Protein AF-A0A059AWP4-F1 (afdb_monomer)

Solvent-accessible surface area (backbone atoms only — not comparable to full-atom values): 7406 Å² total; per-residue (Å²): 131,83,77,78,78,74,52,75,64,58,50,50,53,52,50,51,52,51,51,52,53,52,59,66,55,67,81,53,56,66,70,59,52,52,52,50,52,51,26,61,74,70,65,37,62,70,59,46,58,61,61,72,70,67,74,93,76,85,79,86,83,90,81,96,72,86,72,82,69,65,60,80,59,50,61,57,50,55,54,50,52,53,51,52,52,51,52,45,52,55,26,50,76,71,64,37,64,66,42,44,49,57,65,70,64,44,86,91,56,89,75,90,70,83,84,128

Structure (mmCIF, N/CA/C/O backbone):
data_AF-A0A059AWP4-F1
#
_entry.id   AF-A0A059AWP4-F1
#
loop_
_atom_site.group_PDB
_atom_site.id
_atom_site.type_symbol
_atom_site.label_atom_id
_atom_site.label_alt_id
_atom_site.label_comp_id
_atom_site.label_asym_id
_atom_site.label_entity_id
_atom_site.label_seq_id
_atom_site.pdbx_PDB_ins_code
_atom_site.Cartn_x
_atom_site.Cartn_y
_atom_site.Cartn_z
_atom_site.occupancy
_atom_site.B_iso_or_equiv
_atom_site.auth_seq_id
_atom_site.auth_comp_id
_atom_site.auth_asym_id
_atom_site.auth_atom_id
_atom_site.pdbx_PDB_model_num
ATOM 1 N N . MET A 1 1 ? -18.188 16.952 -2.366 1.00 47.06 1 MET A N 1
ATOM 2 C CA . MET A 1 1 ? -17.461 17.024 -1.082 1.00 47.06 1 MET A CA 1
ATOM 3 C C . MET A 1 1 ? -16.057 17.531 -1.371 1.00 47.06 1 MET A C 1
ATOM 5 O O . MET A 1 1 ? -15.331 16.850 -2.081 1.00 47.06 1 MET A O 1
ATOM 9 N N . LEU A 1 2 ? -15.702 18.747 -0.943 1.00 52.06 2 LEU A N 1
ATOM 10 C CA . LEU A 1 2 ? -14.335 19.254 -1.111 1.00 52.06 2 LEU A CA 1
ATOM 11 C C . LEU A 1 2 ? -13.444 18.477 -0.134 1.00 52.06 2 LEU A C 1
ATOM 13 O O . LEU A 1 2 ? -13.625 18.608 1.076 1.00 52.06 2 LEU A O 1
ATOM 17 N N . ALA A 1 3 ? -12.541 17.634 -0.639 1.00 58.53 3 ALA A N 1
ATOM 18 C CA . ALA A 1 3 ? -11.590 16.917 0.204 1.00 58.53 3 ALA A CA 1
ATOM 19 C C . ALA A 1 3 ? -10.846 17.931 1.089 1.00 58.53 3 ALA A C 1
ATOM 21 O O . ALA A 1 3 ? -10.306 18.923 0.585 1.00 58.53 3 ALA A O 1
ATOM 22 N N . LYS A 1 4 ? -10.874 17.723 2.414 1.00 70.88 4 LYS A N 1
ATOM 23 C CA . LYS A 1 4 ? -10.142 18.572 3.362 1.00 70.88 4 LYS A CA 1
ATOM 24 C C . LYS A 1 4 ? -8.681 18.612 2.921 1.00 70.88 4 LYS A C 1
ATOM 26 O O . LYS A 1 4 ? -8.080 17.569 2.670 1.00 70.88 4 LYS A O 1
ATOM 31 N N . ARG A 1 5 ? -8.124 19.819 2.784 1.00 69.56 5 ARG A N 1
ATOM 32 C CA . ARG A 1 5 ? -6.721 19.973 2.396 1.00 69.56 5 ARG A CA 1
ATOM 33 C C . ARG A 1 5 ? -5.854 19.309 3.472 1.00 69.56 5 ARG A C 1
ATOM 35 O O . ARG A 1 5 ? -6.059 19.617 4.646 1.00 69.56 5 ARG A O 1
ATOM 42 N N . PRO A 1 6 ? -4.909 18.433 3.097 1.00 65.12 6 PRO A N 1
ATOM 43 C CA . PRO A 1 6 ? -3.991 17.834 4.055 1.00 65.12 6 PRO A CA 1
ATOM 44 C C . PRO A 1 6 ? -3.230 18.934 4.804 1.00 65.12 6 PRO A C 1
ATOM 46 O O . PRO A 1 6 ? -2.885 19.974 4.219 1.00 65.12 6 PRO A O 1
ATOM 49 N N . GLY A 1 7 ? -3.016 18.718 6.104 1.00 78.69 7 GLY A N 1
ATOM 50 C CA . GLY A 1 7 ? -2.303 19.649 6.978 1.00 78.69 7 GLY A CA 1
ATOM 51 C C . GLY A 1 7 ? -0.891 19.967 6.460 1.00 78.69 7 GLY A C 1
ATOM 52 O O . GLY A 1 7 ? -0.374 19.237 5.613 1.00 78.69 7 GLY A O 1
ATOM 53 N N . PRO A 1 8 ? -0.264 21.068 6.913 1.00 74.62 8 PRO A N 1
ATOM 54 C CA . PRO A 1 8 ? 1.087 21.451 6.492 1.00 74.62 8 PRO A CA 1
ATOM 55 C C . PRO A 1 8 ? 2.107 20.318 6.614 1.00 74.62 8 PRO A C 1
ATOM 57 O O . PRO A 1 8 ? 2.877 20.106 5.685 1.00 74.62 8 PRO A O 1
ATOM 60 N N . ASP A 1 9 ? 2.015 19.558 7.699 1.00 78.25 9 ASP A N 1
ATOM 61 C CA . ASP A 1 9 ? 2.892 18.433 8.003 1.00 78.25 9 ASP A CA 1
ATOM 62 C C . ASP A 1 9 ? 2.719 17.272 7.010 1.00 78.25 9 ASP A C 1
ATOM 64 O O . ASP A 1 9 ? 3.663 16.841 6.359 1.00 78.25 9 ASP A O 1
ATOM 68 N N . VAL A 1 10 ? 1.469 16.887 6.729 1.00 82.38 10 VAL A N 1
ATOM 69 C CA . VAL A 1 10 ? 1.140 15.855 5.728 1.00 82.38 10 VAL A CA 1
ATOM 70 C C . VAL A 1 10 ? 1.624 16.246 4.327 1.00 82.38 10 VAL A C 1
ATOM 72 O O . VAL A 1 10 ? 2.042 15.393 3.546 1.00 82.38 10 VAL A O 1
ATOM 75 N N . ARG A 1 11 ? 1.579 17.538 3.968 1.00 85.50 11 ARG A N 1
ATOM 76 C CA . ARG A 1 11 ? 2.111 18.001 2.674 1.00 85.50 11 ARG A CA 1
ATOM 77 C C . ARG A 1 11 ? 3.628 17.883 2.613 1.00 85.50 11 ARG A C 1
ATOM 79 O O . ARG A 1 11 ? 4.147 17.507 1.565 1.00 85.50 11 ARG A O 1
ATOM 86 N N . GLU A 1 12 ? 4.310 18.214 3.702 1.00 86.19 12 GLU A N 1
ATOM 87 C CA . GLU A 1 12 ? 5.765 18.140 3.792 1.00 86.19 12 GLU A CA 1
ATOM 88 C C . GLU A 1 12 ? 6.249 16.686 3.802 1.00 86.19 12 GLU A C 1
ATOM 90 O O . GLU A 1 12 ? 7.126 16.336 3.015 1.00 86.19 12 GLU A O 1
ATOM 95 N N . GLN A 1 13 ? 5.600 15.809 4.569 1.00 78.44 13 GLN A N 1
ATOM 96 C CA . GLN A 1 13 ? 5.855 14.369 4.546 1.00 78.44 13 GLN A CA 1
ATOM 97 C C . GLN A 1 13 ? 5.654 13.792 3.139 1.00 78.44 13 GLN A C 1
ATOM 99 O O . GLN A 1 13 ? 6.528 13.108 2.608 1.00 78.44 13 GLN A O 1
ATOM 104 N N . LYS A 1 14 ? 4.547 14.147 2.471 1.00 87.69 14 LYS A N 1
ATOM 105 C CA . LYS A 1 14 ? 4.279 13.716 1.093 1.00 87.69 14 LYS A CA 1
ATOM 106 C C . LYS A 1 14 ? 5.344 14.224 0.116 1.00 87.69 14 LYS A C 1
ATOM 108 O O . LYS A 1 14 ? 5.746 13.495 -0.786 1.00 87.69 14 LYS A O 1
ATOM 113 N N . ARG A 1 15 ? 5.818 15.462 0.292 1.00 90.44 15 ARG A N 1
ATOM 114 C CA . ARG A 1 15 ? 6.898 16.045 -0.518 1.00 90.44 15 ARG A CA 1
ATOM 115 C C . ARG A 1 15 ? 8.203 15.268 -0.337 1.00 90.44 15 ARG A C 1
ATOM 117 O O . ARG A 1 15 ? 8.838 14.936 -1.332 1.00 90.44 15 ARG A O 1
ATOM 124 N N . ARG A 1 16 ? 8.582 14.950 0.905 1.00 89.38 16 ARG A N 1
ATOM 125 C CA . ARG A 1 16 ? 9.780 14.149 1.209 1.00 89.38 16 ARG A CA 1
ATOM 126 C C . ARG A 1 16 ? 9.680 12.744 0.622 1.00 89.38 16 ARG A C 1
ATOM 128 O O . ARG A 1 16 ? 10.616 12.303 -0.034 1.00 89.38 16 ARG A O 1
ATOM 135 N N . HIS A 1 17 ? 8.521 12.104 0.751 1.00 91.12 17 HIS A N 1
ATOM 136 C CA . HIS A 1 17 ? 8.284 10.773 0.199 1.00 91.12 17 HIS A CA 1
ATOM 137 C C . HIS A 1 17 ? 8.392 10.753 -1.333 1.00 91.12 17 HIS A C 1
ATOM 139 O O . HIS A 1 17 ? 9.081 9.909 -1.899 1.00 91.12 17 HIS A O 1
ATOM 145 N N . PHE A 1 18 ? 7.795 11.732 -2.023 1.00 88.94 18 PHE A N 1
ATOM 146 C CA . PHE A 1 18 ? 7.950 11.842 -3.475 1.00 88.94 18 PHE A CA 1
ATOM 147 C C . PHE A 1 18 ? 9.385 12.140 -3.908 1.00 88.94 18 PHE A C 1
ATOM 149 O O . PHE A 1 18 ? 9.813 11.630 -4.940 1.00 88.94 18 PHE A O 1
ATOM 156 N N . ASN A 1 19 ? 10.136 12.929 -3.137 1.00 91.00 19 ASN A N 1
ATOM 157 C CA . ASN A 1 19 ? 11.550 13.165 -3.424 1.00 91.00 19 ASN A CA 1
ATOM 158 C C . ASN A 1 19 ? 12.374 11.881 -3.281 1.00 91.00 19 ASN A C 1
ATOM 160 O O . ASN A 1 19 ? 13.219 11.615 -4.130 1.00 91.00 19 ASN A O 1
ATOM 164 N N . PHE A 1 20 ? 12.118 11.086 -2.240 1.00 91.94 20 PHE A N 1
ATOM 165 C CA . PHE A 1 20 ? 12.782 9.802 -2.032 1.00 91.94 20 PHE A CA 1
ATOM 166 C C . PHE A 1 20 ? 12.479 8.820 -3.169 1.00 91.94 20 PHE A C 1
ATOM 168 O O . PHE A 1 20 ? 13.404 8.332 -3.814 1.00 91.94 20 PHE A O 1
ATOM 175 N N . ILE A 1 21 ? 11.198 8.633 -3.511 1.00 88.94 21 ILE A N 1
ATOM 176 C CA . ILE A 1 21 ? 10.793 7.814 -4.665 1.00 88.94 21 ILE A CA 1
ATOM 177 C C . ILE A 1 21 ? 11.464 8.320 -5.949 1.00 88.94 21 ILE A C 1
ATOM 179 O O . ILE A 1 21 ? 11.988 7.531 -6.728 1.00 88.94 21 ILE A O 1
ATOM 183 N N . GLY A 1 22 ? 11.484 9.636 -6.173 1.00 88.62 22 GLY A N 1
ATOM 184 C CA . GLY A 1 22 ? 12.117 10.229 -7.350 1.00 88.62 22 GLY A CA 1
ATOM 185 C C . GLY A 1 22 ? 13.620 9.952 -7.442 1.00 88.62 22 GLY A C 1
ATOM 186 O O . GLY A 1 22 ? 14.121 9.746 -8.545 1.00 88.62 22 GLY A O 1
ATOM 187 N N . LYS A 1 23 ? 14.333 9.911 -6.306 1.00 90.38 23 LYS A N 1
ATOM 188 C CA . LYS A 1 23 ? 15.746 9.502 -6.257 1.00 90.38 23 LYS A CA 1
ATOM 189 C C . LYS A 1 23 ? 15.905 8.028 -6.643 1.00 90.38 23 LYS A C 1
ATOM 191 O O . LYS A 1 23 ? 16.710 7.741 -7.521 1.00 90.38 23 LYS A O 1
ATOM 196 N N . LEU A 1 24 ? 15.098 7.133 -6.066 1.00 86.50 24 LEU A N 1
ATOM 197 C CA . LEU A 1 24 ? 15.133 5.694 -6.372 1.00 86.50 24 LEU A CA 1
ATOM 198 C C . LEU A 1 24 ? 14.863 5.399 -7.852 1.00 86.50 24 LEU A C 1
ATOM 200 O O . LEU A 1 24 ? 15.516 4.559 -8.459 1.00 86.50 24 LEU A O 1
ATOM 204 N N . LEU A 1 25 ? 13.910 6.113 -8.453 1.00 86.75 25 LEU A N 1
ATOM 205 C CA . LEU A 1 25 ? 13.527 5.906 -9.850 1.00 86.75 25 LEU A CA 1
ATOM 206 C C . LEU A 1 25 ? 14.516 6.510 -10.856 1.00 86.75 25 LEU A C 1
ATOM 208 O O . LEU A 1 25 ? 14.358 6.299 -12.055 1.00 86.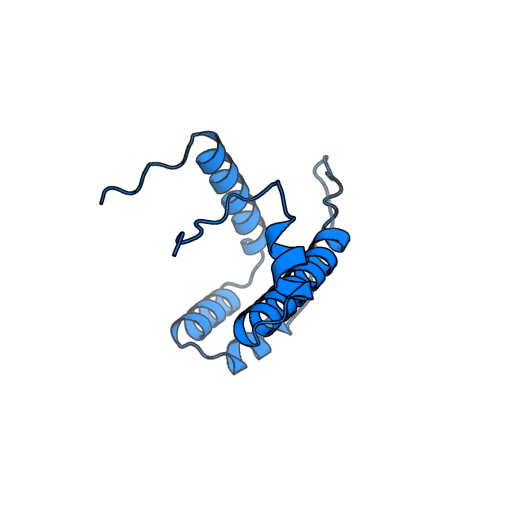75 25 LEU A O 1
ATOM 212 N N . ARG A 1 26 ? 15.524 7.268 -10.408 1.00 85.69 26 ARG A N 1
ATOM 213 C CA . ARG A 1 26 ? 16.443 7.987 -11.303 1.00 85.69 26 ARG A CA 1
ATOM 214 C C . ARG A 1 26 ? 17.374 7.059 -12.084 1.00 85.69 26 ARG A C 1
ATOM 216 O O . ARG A 1 26 ? 17.788 7.415 -13.183 1.00 85.69 26 ARG A O 1
ATOM 223 N N . GLU A 1 27 ? 17.699 5.907 -11.512 1.00 83.06 27 GLU A N 1
ATOM 224 C CA . GLU A 1 27 ? 18.623 4.919 -12.086 1.00 83.06 27 GLU A CA 1
ATOM 225 C C . GLU A 1 27 ? 17.897 3.760 -12.781 1.00 83.06 27 GLU A C 1
ATOM 227 O O . GLU A 1 27 ? 18.530 2.882 -13.367 1.00 83.06 27 GLU A O 1
ATOM 232 N N . VAL A 1 28 ? 16.563 3.754 -12.734 1.00 85.88 28 VAL A N 1
ATOM 233 C CA . VAL A 1 28 ? 15.742 2.712 -13.351 1.00 85.88 28 VAL A CA 1
ATOM 234 C C . VAL A 1 28 ? 15.730 2.890 -14.871 1.00 85.88 28 VAL A C 1
ATOM 236 O O . VAL A 1 28 ? 15.555 3.995 -15.384 1.00 85.88 28 VAL A O 1
ATOM 239 N N . GLU A 1 29 ? 15.891 1.782 -15.598 1.00 88.69 29 GLU A N 1
ATOM 240 C CA . GLU A 1 29 ? 15.799 1.744 -17.059 1.00 88.69 29 GLU A CA 1
ATOM 241 C C . GLU A 1 29 ? 14.395 2.195 -17.525 1.00 88.69 29 GLU A C 1
ATOM 243 O O . GLU A 1 29 ? 13.387 1.675 -17.027 1.00 88.69 29 GLU A O 1
ATOM 248 N N . PRO A 1 30 ? 14.286 3.153 -18.465 1.00 88.12 30 PRO A N 1
ATOM 249 C CA . PRO A 1 30 ? 12.991 3.689 -18.880 1.00 88.12 30 PRO A CA 1
ATOM 250 C C . PRO A 1 30 ? 12.085 2.616 -19.499 1.00 88.12 30 PRO A C 1
ATOM 252 O O . PRO A 1 30 ? 10.883 2.606 -19.242 1.00 88.12 30 PRO A O 1
ATOM 255 N N . GLU A 1 31 ? 12.654 1.650 -20.221 1.00 88.25 31 GLU A N 1
ATOM 256 C CA . GLU A 1 31 ? 11.933 0.520 -20.808 1.00 88.25 31 GLU A CA 1
ATOM 257 C C . GLU A 1 31 ? 11.307 -0.395 -19.739 1.00 88.25 31 GLU A C 1
ATOM 259 O O . GLU A 1 31 ? 10.190 -0.893 -19.913 1.00 88.25 31 GLU A O 1
ATOM 264 N N . LEU A 1 32 ? 11.994 -0.594 -18.606 1.00 89.56 32 LEU A N 1
ATOM 265 C CA . LEU A 1 32 ? 11.461 -1.339 -17.463 1.00 89.56 32 LEU A CA 1
ATOM 266 C C . LEU A 1 32 ? 10.295 -0.581 -16.817 1.00 89.56 32 LEU A C 1
ATOM 268 O O . LEU A 1 32 ? 9.278 -1.192 -16.476 1.00 89.56 32 LEU A O 1
ATOM 272 N N . MET A 1 33 ? 10.423 0.741 -16.680 1.00 91.00 33 MET A N 1
ATOM 273 C CA . MET A 1 33 ? 9.371 1.587 -16.117 1.00 91.00 33 MET A CA 1
ATOM 274 C C . MET A 1 33 ? 8.106 1.554 -16.984 1.00 91.00 33 MET A C 1
ATOM 276 O O . MET A 1 33 ? 7.009 1.336 -16.464 1.00 91.00 33 MET A O 1
ATOM 280 N N . ASP A 1 34 ? 8.254 1.685 -18.303 1.00 91.44 34 ASP A N 1
ATOM 281 C CA . ASP A 1 34 ? 7.143 1.597 -19.254 1.00 91.44 34 ASP A CA 1
ATOM 282 C C . ASP A 1 34 ? 6.459 0.223 -19.196 1.00 91.44 34 ASP A C 1
ATOM 284 O O . ASP A 1 34 ? 5.227 0.135 -19.152 1.00 91.44 34 ASP A O 1
ATOM 288 N N . ALA A 1 35 ? 7.240 -0.858 -19.107 1.00 91.56 35 ALA A N 1
ATOM 289 C CA . ALA A 1 35 ? 6.705 -2.208 -18.956 1.00 91.56 35 ALA A CA 1
ATOM 290 C C . ALA A 1 35 ? 5.949 -2.406 -17.627 1.00 91.56 35 ALA A C 1
ATOM 292 O O . ALA A 1 35 ? 4.919 -3.088 -17.614 1.00 91.56 35 ALA A O 1
ATOM 293 N N . LEU A 1 36 ? 6.420 -1.812 -16.522 1.00 91.00 36 LEU A N 1
ATOM 294 C CA . LEU A 1 36 ? 5.718 -1.822 -15.232 1.00 91.00 36 LEU A CA 1
ATOM 295 C C . LEU A 1 36 ? 4.392 -1.052 -15.307 1.00 91.00 36 LEU A C 1
ATOM 297 O O . LEU A 1 36 ? 3.374 -1.529 -14.798 1.00 91.00 36 LEU A O 1
ATOM 301 N N . ILE A 1 37 ? 4.386 0.121 -15.944 1.00 92.19 37 ILE A N 1
ATOM 302 C CA . ILE A 1 37 ? 3.184 0.948 -16.125 1.00 92.19 37 ILE A CA 1
ATOM 303 C C . ILE A 1 37 ? 2.147 0.209 -16.977 1.00 92.19 37 ILE A C 1
ATOM 305 O O . ILE A 1 37 ? 0.970 0.167 -16.623 1.00 92.19 37 ILE A O 1
ATOM 309 N N . GLU A 1 38 ? 2.568 -0.416 -18.077 1.00 94.69 38 GLU A N 1
ATOM 310 C CA . GLU A 1 38 ? 1.676 -1.207 -18.929 1.00 94.69 38 GLU A CA 1
ATOM 311 C C . GLU A 1 38 ? 1.102 -2.409 -18.163 1.00 94.69 38 GLU A C 1
ATOM 313 O O . GLU A 1 38 ? -0.112 -2.611 -18.126 1.00 94.69 38 GLU A O 1
ATOM 318 N N . ALA A 1 39 ? 1.952 -3.170 -17.468 1.00 92.88 39 ALA A N 1
ATOM 319 C CA . ALA A 1 39 ? 1.517 -4.348 -16.725 1.00 92.88 39 ALA A CA 1
ATOM 320 C C . ALA A 1 39 ? 0.582 -4.008 -15.549 1.00 92.88 39 ALA A C 1
ATOM 322 O O . ALA A 1 39 ? -0.356 -4.763 -15.284 1.00 92.88 39 ALA A O 1
ATOM 323 N N . THR A 1 40 ? 0.800 -2.881 -14.859 1.00 91.62 40 THR A N 1
ATOM 324 C CA . THR A 1 40 ? -0.102 -2.399 -13.796 1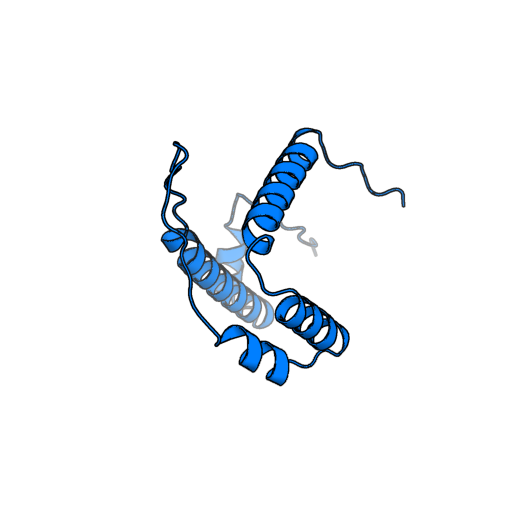.00 91.62 40 THR A CA 1
ATOM 325 C C . THR A 1 40 ? -1.427 -1.895 -14.356 1.00 91.62 40 THR A C 1
ATOM 327 O O . THR A 1 40 ? -2.475 -2.210 -13.793 1.00 91.62 40 THR A O 1
ATOM 330 N N . LYS A 1 41 ? -1.408 -1.175 -15.482 1.00 94.69 41 LYS A N 1
ATOM 331 C CA . LYS A 1 41 ? -2.618 -0.714 -16.174 1.00 94.69 41 LYS A CA 1
ATOM 332 C C . LYS A 1 41 ? -3.500 -1.876 -16.635 1.00 94.69 41 LYS A C 1
ATOM 334 O O . LYS A 1 41 ? -4.71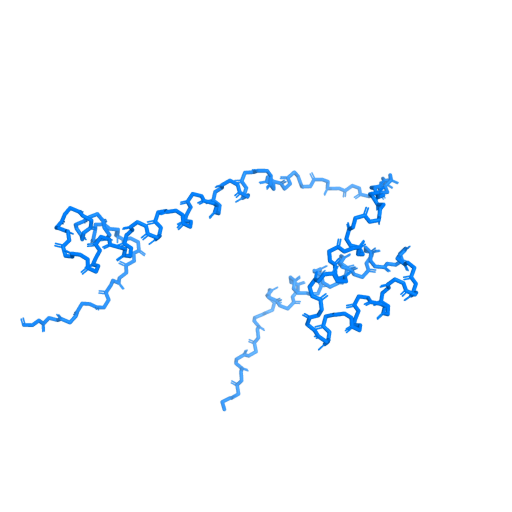8 -1.802 -16.495 1.00 94.69 41 LYS A O 1
ATOM 339 N N . ASP A 1 42 ? -2.886 -2.941 -17.139 1.00 92.25 42 ASP A N 1
ATOM 340 C CA . ASP A 1 42 ? -3.593 -4.117 -17.653 1.00 92.25 42 ASP A CA 1
ATOM 341 C C . ASP A 1 42 ? -3.925 -5.153 -16.561 1.00 92.25 42 ASP A C 1
ATOM 343 O O . ASP A 1 42 ? -4.557 -6.171 -16.844 1.00 92.25 42 ASP A O 1
ATOM 347 N N . GLY A 1 43 ? -3.498 -4.929 -15.311 1.00 90.69 43 GLY A N 1
ATOM 348 C CA . GLY A 1 43 ? -3.694 -5.876 -14.205 1.00 90.69 43 GLY A CA 1
ATOM 349 C C . GLY A 1 43 ? -2.961 -7.211 -14.398 1.00 90.69 43 GLY A C 1
ATOM 350 O O . GLY A 1 43 ? -3.368 -8.244 -13.863 1.00 90.69 43 GLY A O 1
ATOM 351 N N . ASN A 1 44 ? -1.885 -7.226 -15.187 1.00 91.56 44 ASN A N 1
ATOM 352 C CA . ASN A 1 44 ? -1.174 -8.442 -15.560 1.00 91.56 44 ASN A CA 1
ATOM 353 C C . ASN A 1 44 ? -0.175 -8.865 -14.468 1.00 91.56 44 ASN A C 1
ATOM 355 O O . ASN A 1 44 ? 1.032 -8.624 -14.552 1.00 91.56 44 ASN A O 1
ATOM 359 N N . HIS A 1 45 ? -0.691 -9.524 -13.428 1.00 88.12 45 HIS A N 1
ATOM 360 C CA . HIS A 1 45 ? 0.088 -9.939 -12.257 1.00 88.12 45 HIS A CA 1
ATOM 361 C C . HIS A 1 45 ? 1.245 -10.902 -12.571 1.00 88.12 45 HIS A C 1
ATOM 363 O O . HIS A 1 45 ? 2.263 -10.873 -11.880 1.00 88.12 45 HIS A O 1
ATOM 369 N N . SER A 1 46 ? 1.131 -11.741 -13.607 1.00 88.00 46 SER A N 1
ATOM 370 C CA . SER A 1 46 ? 2.221 -12.648 -13.993 1.00 88.00 46 SER A CA 1
ATOM 371 C C . SER A 1 46 ? 3.394 -11.884 -14.608 1.00 88.00 46 SER A C 1
ATOM 373 O O . SER A 1 46 ? 4.547 -12.168 -14.281 1.00 88.00 46 SER A O 1
ATOM 375 N N . ARG A 1 47 ? 3.104 -10.870 -15.433 1.00 89.25 47 ARG A N 1
ATOM 376 C CA . ARG A 1 47 ? 4.107 -9.976 -16.023 1.00 89.25 47 ARG A CA 1
ATOM 377 C C . ARG A 1 47 ? 4.777 -9.109 -14.959 1.00 89.25 47 ARG A C 1
ATOM 379 O O . ARG A 1 47 ? 5.997 -9.010 -14.966 1.00 89.25 47 ARG A O 1
ATOM 386 N N . LEU A 1 48 ? 4.018 -8.575 -13.997 1.00 87.62 48 LEU A N 1
ATOM 387 C CA . LEU A 1 48 ? 4.589 -7.848 -12.855 1.00 87.62 48 LEU A CA 1
ATOM 388 C C . LEU A 1 48 ? 5.561 -8.720 -12.058 1.00 87.62 48 LEU A C 1
ATOM 390 O O . LEU A 1 48 ? 6.691 -8.311 -11.817 1.00 87.62 48 LEU A O 1
ATOM 394 N N . ARG A 1 49 ? 5.165 -9.957 -11.733 1.00 87.44 49 ARG A N 1
ATOM 395 C CA . ARG A 1 49 ? 6.027 -10.889 -10.996 1.00 87.44 49 ARG A CA 1
ATOM 396 C C . ARG A 1 49 ? 7.315 -11.222 -11.750 1.00 87.44 49 ARG A C 1
ATOM 398 O O . ARG A 1 49 ? 8.349 -11.388 -11.117 1.00 87.44 49 ARG A O 1
ATOM 405 N N . ALA A 1 50 ? 7.266 -11.317 -13.078 1.00 87.31 50 ALA A N 1
ATOM 406 C CA . ALA A 1 50 ? 8.458 -11.541 -13.891 1.00 87.31 50 ALA A CA 1
ATOM 407 C C . ALA A 1 50 ? 9.411 -10.331 -13.876 1.00 87.31 50 ALA A C 1
ATOM 409 O O . ALA A 1 50 ? 10.624 -10.516 -13.813 1.00 87.31 50 ALA A O 1
ATOM 410 N N . LEU A 1 51 ? 8.869 -9.108 -13.886 1.00 83.12 51 LEU A N 1
ATOM 411 C CA . LEU A 1 51 ? 9.649 -7.866 -13.852 1.00 83.12 51 LEU A CA 1
ATOM 412 C C . LEU A 1 51 ? 10.281 -7.613 -12.471 1.00 83.12 51 LEU A C 1
ATOM 414 O O . LEU A 1 51 ? 11.403 -7.125 -12.400 1.00 83.12 51 LEU A O 1
ATOM 418 N N . SER A 1 52 ? 9.622 -8.019 -11.379 1.00 75.62 52 SER A N 1
ATOM 419 C CA . SER A 1 52 ? 10.138 -7.872 -10.005 1.00 75.62 52 SER A CA 1
ATOM 420 C C . SER A 1 52 ? 11.354 -8.748 -9.674 1.00 75.62 52 SER A C 1
ATOM 422 O O . SER A 1 52 ? 12.026 -8.502 -8.680 1.00 75.62 52 SER A O 1
ATOM 424 N N . VAL A 1 53 ? 11.640 -9.788 -10.463 1.00 65.75 53 VAL A N 1
ATOM 425 C CA . VAL A 1 53 ? 12.740 -10.738 -10.190 1.00 65.75 53 VAL A CA 1
ATOM 426 C C . VAL A 1 53 ? 14.083 -10.243 -10.752 1.00 65.75 53 VAL A C 1
ATOM 428 O O . VAL A 1 53 ? 15.135 -10.813 -10.461 1.00 65.75 53 VAL A O 1
ATOM 431 N N . SER A 1 54 ? 14.087 -9.162 -11.536 1.00 58.62 54 SER A N 1
ATOM 432 C CA . SER A 1 54 ? 15.293 -8.681 -12.206 1.00 58.62 54 SER A CA 1
ATOM 433 C C . SER A 1 54 ? 16.031 -7.613 -11.392 1.00 58.62 54 SER A C 1
ATOM 435 O O . SER A 1 54 ? 15.701 -6.435 -11.447 1.00 58.62 54 SER A O 1
ATOM 437 N N . LYS A 1 55 ? 17.102 -8.072 -10.731 1.00 51.34 55 LYS A N 1
ATOM 438 C CA . LYS A 1 55 ? 18.271 -7.327 -10.229 1.00 51.34 55 LYS A CA 1
ATOM 439 C C . LYS A 1 55 ? 18.046 -6.416 -9.009 1.00 51.34 55 LYS A C 1
ATOM 441 O O . LYS A 1 55 ? 17.703 -5.248 -9.113 1.00 51.34 55 LYS A O 1
ATOM 446 N N . VAL A 1 56 ? 18.405 -6.969 -7.849 1.00 52.28 56 VAL A N 1
ATOM 447 C CA . VAL A 1 56 ? 18.817 -6.225 -6.652 1.00 52.28 56 VAL A CA 1
ATOM 448 C C . VAL A 1 56 ? 20.038 -5.366 -7.003 1.00 52.28 56 VAL A C 1
ATOM 450 O O . VAL A 1 56 ? 21.079 -5.905 -7.388 1.00 52.28 56 VAL A O 1
ATOM 453 N N . TRP A 1 57 ? 19.910 -4.047 -6.874 1.00 47.41 57 TRP A N 1
ATOM 454 C CA . TRP A 1 57 ? 21.034 -3.115 -6.793 1.00 47.41 57 TRP A CA 1
ATOM 455 C C . TRP A 1 57 ? 20.760 -2.175 -5.614 1.00 47.41 57 TRP A C 1
ATOM 457 O O . TRP A 1 57 ? 19.949 -1.263 -5.716 1.00 47.41 57 TRP A O 1
ATOM 467 N N . PHE A 1 58 ? 21.403 -2.444 -4.477 1.00 47.38 58 PHE A N 1
ATOM 468 C CA . PHE A 1 58 ? 21.561 -1.470 -3.399 1.00 47.38 58 PHE A CA 1
ATOM 469 C C . PHE A 1 58 ? 22.761 -0.603 -3.788 1.00 47.38 58 PHE A C 1
ATOM 471 O O . PHE A 1 58 ? 23.863 -1.126 -3.953 1.00 47.38 58 PHE A O 1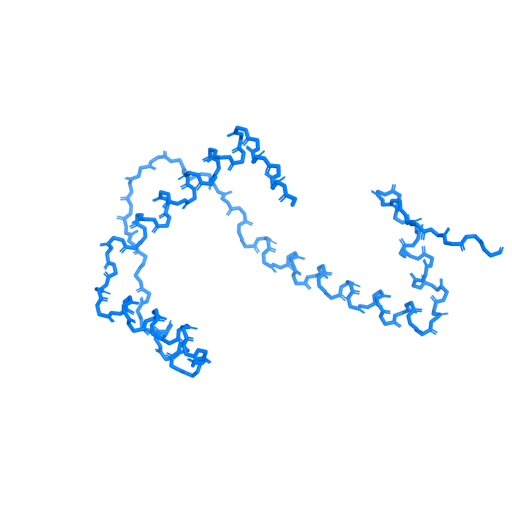
ATOM 478 N N . GLY A 1 59 ? 22.524 0.672 -4.088 1.00 42.41 59 GLY A N 1
ATOM 479 C CA . GLY A 1 59 ? 23.589 1.629 -4.378 1.00 42.41 59 GLY A CA 1
ATOM 480 C C . GLY A 1 59 ? 24.345 1.983 -3.097 1.00 42.41 59 GLY A C 1
ATOM 481 O O . GLY A 1 59 ? 23.718 2.255 -2.077 1.00 42.41 59 GLY A O 1
ATOM 482 N N . GLU A 1 60 ? 25.676 1.948 -3.167 1.00 45.91 60 GLU A N 1
ATOM 483 C CA . GLU A 1 60 ? 26.601 2.434 -2.136 1.00 45.91 60 GLU A CA 1
ATOM 48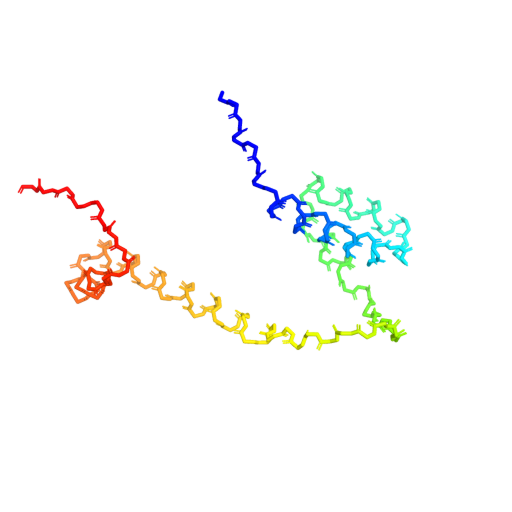4 C C . GLU A 1 60 ? 26.562 3.973 -2.057 1.00 45.91 60 GLU A C 1
ATOM 486 O O . GLU A 1 60 ? 27.028 4.656 -2.966 1.00 45.91 60 GLU A O 1
ATOM 491 N N . ASP A 1 61 ? 25.986 4.439 -0.950 1.00 48.19 61 ASP A N 1
ATOM 492 C CA . ASP A 1 61 ? 26.522 5.397 0.030 1.00 48.19 61 ASP A CA 1
ATOM 493 C C . ASP A 1 61 ? 26.601 6.922 -0.226 1.00 48.19 61 ASP A C 1
ATOM 495 O O . ASP A 1 61 ? 26.841 7.417 -1.327 1.00 4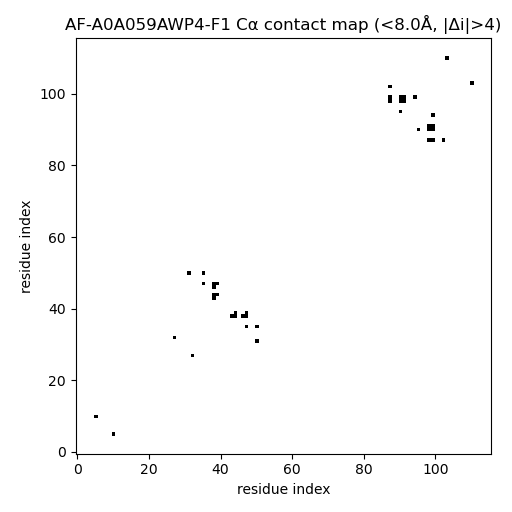8.19 61 ASP A O 1
ATOM 499 N N . ASP A 1 62 ? 26.491 7.607 0.920 1.00 52.97 62 ASP A N 1
ATOM 500 C CA . ASP A 1 62 ? 26.877 8.978 1.286 1.00 52.97 62 ASP A CA 1
ATOM 501 C C . ASP A 1 62 ? 25.820 10.098 1.163 1.00 52.97 62 ASP A C 1
ATOM 503 O O . ASP A 1 62 ? 25.731 10.822 0.172 1.00 52.97 62 ASP A O 1
ATOM 507 N N . ASP A 1 63 ? 25.006 10.233 2.219 1.00 42.19 63 ASP A N 1
ATOM 508 C CA . ASP A 1 63 ? 24.754 11.515 2.899 1.00 42.19 63 ASP A CA 1
ATOM 509 C C . ASP A 1 63 ? 24.075 11.244 4.262 1.00 42.19 63 ASP A C 1
ATOM 511 O O . ASP A 1 63 ? 22.887 10.926 4.346 1.00 42.19 63 ASP A O 1
ATOM 515 N N . GLU A 1 64 ? 24.901 11.349 5.305 1.00 51.44 64 GLU A N 1
ATOM 516 C CA . GLU A 1 64 ? 24.643 11.538 6.740 1.00 51.44 64 GLU A CA 1
ATOM 517 C C . GLU A 1 64 ? 23.179 11.755 7.182 1.00 51.44 64 GLU A C 1
ATOM 519 O O . GLU A 1 64 ? 22.640 12.857 7.112 1.00 51.44 64 GLU A O 1
ATOM 524 N N . GLU A 1 65 ? 22.583 10.675 7.691 1.00 48.38 65 GLU A N 1
ATOM 525 C CA . GLU A 1 65 ? 21.632 10.539 8.811 1.00 48.38 65 GLU A CA 1
ATOM 526 C C . GLU A 1 65 ? 20.853 9.244 8.539 1.00 48.38 65 GLU A C 1
ATOM 528 O O . GLU A 1 65 ? 19.693 9.250 8.124 1.00 48.38 65 GLU A O 1
ATOM 533 N N . GLU A 1 66 ? 21.527 8.101 8.735 1.00 42.44 66 GLU A N 1
ATOM 534 C CA . GLU A 1 66 ? 20.831 6.851 9.039 1.00 42.44 66 GLU A CA 1
ATOM 535 C C . GLU A 1 66 ? 20.071 7.073 10.354 1.00 42.44 66 GLU A C 1
ATOM 537 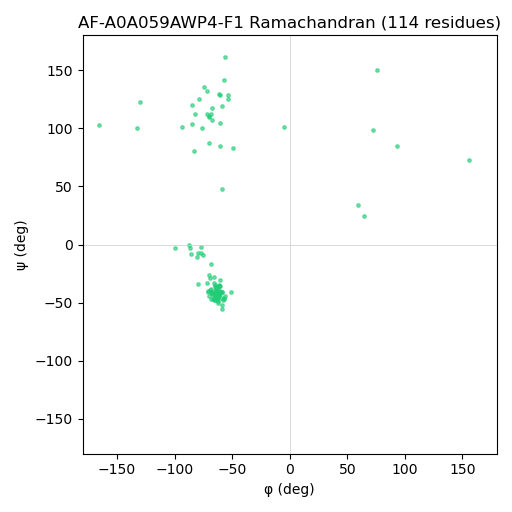O O . GLU A 1 66 ? 20.556 6.788 11.449 1.00 42.44 66 GLU A O 1
ATOM 542 N N . GLU A 1 67 ? 18.863 7.631 10.265 1.00 43.22 67 GLU A N 1
ATOM 543 C CA . GLU A 1 67 ? 17.819 7.188 11.173 1.00 43.22 67 GLU A CA 1
ATOM 544 C C . GLU A 1 67 ? 17.651 5.699 10.871 1.00 43.22 67 GLU A C 1
ATOM 546 O O . GLU A 1 67 ? 17.150 5.322 9.811 1.00 43.22 67 GLU A O 1
ATOM 551 N N . ASP A 1 68 ? 18.181 4.878 11.777 1.00 39.69 68 ASP A N 1
ATOM 552 C CA . ASP A 1 68 ? 17.888 3.459 11.944 1.00 39.69 68 ASP A CA 1
ATOM 553 C C . ASP A 1 68 ? 16.363 3.295 11.977 1.00 39.69 68 ASP A C 1
ATOM 555 O O . ASP A 1 68 ? 15.714 3.349 13.021 1.00 39.69 68 ASP A O 1
ATOM 559 N N . PHE A 1 69 ? 15.746 3.242 10.798 1.00 40.16 69 PHE A N 1
ATOM 560 C CA . PHE A 1 69 ? 14.349 2.891 10.677 1.00 40.16 69 PHE A CA 1
ATOM 561 C C . PHE A 1 69 ? 14.288 1.412 11.017 1.00 40.16 69 PHE A C 1
ATOM 563 O O . PHE A 1 69 ? 14.757 0.587 10.233 1.00 40.16 69 PHE A O 1
ATOM 570 N N . GLU A 1 70 ? 13.682 1.110 12.163 1.00 43.41 70 GLU A N 1
ATOM 571 C CA . GLU A 1 70 ? 13.315 -0.215 12.671 1.00 43.41 70 GLU A CA 1
ATOM 572 C C . GLU A 1 70 ? 12.352 -0.977 11.714 1.00 43.41 70 GLU A C 1
ATOM 574 O O . GLU A 1 70 ? 11.328 -1.517 12.124 1.00 43.41 70 GLU A O 1
ATOM 579 N N . GLN A 1 71 ? 12.642 -1.027 10.411 1.00 44.03 71 GLN A N 1
ATOM 580 C CA . GLN A 1 71 ? 11.802 -1.616 9.363 1.00 44.03 71 GLN A CA 1
ATOM 581 C C . GLN A 1 71 ? 11.650 -3.132 9.518 1.00 44.03 71 GLN A C 1
ATOM 583 O O . GLN A 1 71 ? 10.621 -3.681 9.133 1.00 44.03 71 GLN A O 1
ATOM 588 N N . GLU A 1 72 ? 12.630 -3.815 10.117 1.00 43.16 72 GLU A N 1
ATOM 589 C CA . GLU A 1 72 ? 12.513 -5.249 10.407 1.00 43.16 72 GLU A CA 1
ATOM 590 C C . GLU A 1 72 ? 11.496 -5.542 11.526 1.00 43.16 72 GLU A C 1
ATOM 592 O O . GLU A 1 72 ? 10.889 -6.610 11.519 1.00 43.16 72 GLU A O 1
ATOM 597 N N . GLN A 1 73 ? 11.244 -4.598 12.445 1.00 45.69 73 GLN A N 1
ATOM 598 C CA . GLN A 1 73 ? 10.217 -4.770 13.483 1.00 45.69 73 GLN A CA 1
ATOM 599 C C . GLN A 1 73 ? 8.802 -4.496 12.943 1.00 45.69 73 GLN A C 1
ATOM 601 O O . GLN A 1 73 ? 7.861 -5.189 13.329 1.00 45.69 73 GLN A O 1
ATOM 606 N N . GLU A 1 74 ? 8.641 -3.550 12.008 1.00 48.88 74 GLU A N 1
ATOM 607 C CA . GLU A 1 74 ? 7.325 -3.177 11.466 1.00 48.88 74 GLU A CA 1
ATOM 608 C C . GLU A 1 74 ? 6.659 -4.324 10.676 1.00 48.88 74 GLU A C 1
ATOM 610 O O . GLU A 1 74 ? 5.468 -4.582 10.856 1.00 48.88 74 GLU A O 1
ATOM 615 N N . GLU A 1 75 ? 7.390 -5.061 9.825 1.00 50.97 75 GLU A N 1
ATOM 616 C CA . GLU A 1 75 ? 6.795 -6.144 9.016 1.00 50.97 75 GLU A CA 1
ATOM 617 C C . GLU A 1 75 ? 6.263 -7.322 9.854 1.00 50.97 75 GLU A C 1
ATOM 619 O O . GLU A 1 75 ? 5.192 -7.865 9.541 1.00 50.97 75 GLU A O 1
ATOM 624 N N . GLU A 1 76 ? 6.971 -7.720 10.919 1.00 53.69 76 GLU A N 1
ATOM 625 C CA . GLU A 1 76 ? 6.484 -8.760 11.835 1.00 53.69 76 GLU A CA 1
ATOM 626 C C . GLU A 1 76 ? 5.258 -8.270 12.617 1.00 53.69 76 GLU A C 1
ATOM 628 O O . GLU A 1 76 ? 4.252 -8.985 12.696 1.00 53.69 76 GLU A O 1
ATOM 633 N N . GLU A 1 77 ? 5.284 -7.020 13.088 1.00 56.41 77 GLU A N 1
ATOM 634 C CA . GLU A 1 77 ? 4.186 -6.409 13.838 1.00 56.41 77 GLU A CA 1
ATOM 635 C C . GLU A 1 77 ? 2.892 -6.325 13.000 1.00 56.41 77 GLU A C 1
ATOM 637 O O . GLU A 1 77 ? 1.810 -6.714 13.454 1.00 56.41 77 GLU A O 1
ATOM 642 N N . TYR A 1 78 ? 2.979 -5.922 11.724 1.00 60.84 78 TYR A N 1
ATOM 643 C CA . TYR A 1 78 ? 1.824 -5.907 10.812 1.00 60.84 78 TYR A CA 1
ATOM 644 C C . TYR A 1 78 ? 1.223 -7.303 10.592 1.00 60.84 78 TYR A C 1
ATOM 646 O O . TYR A 1 78 ? -0.001 -7.450 10.455 1.00 60.84 78 TYR A O 1
ATOM 654 N N . ARG A 1 79 ? 2.060 -8.347 10.556 1.00 68.19 79 ARG A N 1
ATOM 655 C CA . ARG A 1 79 ? 1.602 -9.734 10.394 1.00 68.19 79 ARG A CA 1
ATOM 656 C C . ARG A 1 79 ? 0.864 -10.225 11.636 1.00 68.19 79 ARG A C 1
ATOM 658 O O . ARG A 1 79 ? -0.155 -10.912 11.507 1.00 68.19 79 ARG A O 1
ATOM 665 N N . GLU A 1 80 ? 1.347 -9.856 12.817 1.00 74.81 80 GLU A N 1
ATOM 666 C CA . GLU A 1 80 ? 0.698 -10.162 14.091 1.00 74.81 80 GLU A CA 1
ATOM 667 C C . GLU A 1 80 ? -0.653 -9.453 14.216 1.00 74.81 80 GLU A C 1
ATOM 669 O O . GLU A 1 80 ? -1.667 -10.117 14.464 1.00 74.81 80 GLU A O 1
ATOM 674 N N . HIS A 1 81 ? -0.712 -8.151 13.918 1.00 83.62 81 HIS A N 1
ATOM 675 C CA . HIS A 1 81 ? -1.958 -7.374 13.940 1.00 83.62 81 HIS A CA 1
ATOM 676 C C . HIS A 1 81 ? -3.019 -7.939 12.990 1.00 83.62 81 HIS A C 1
ATOM 678 O O . HIS A 1 81 ? -4.194 -8.042 13.348 1.00 83.62 81 HIS A O 1
ATOM 684 N N . SER A 1 82 ? -2.612 -8.375 11.794 1.00 86.19 82 SER A N 1
ATOM 685 C CA . SER A 1 82 ? -3.506 -9.001 10.809 1.00 86.19 82 SER A CA 1
ATOM 686 C C . SER A 1 82 ? -4.089 -10.336 11.300 1.00 86.19 82 SER A C 1
ATOM 688 O O . SER A 1 82 ? -5.285 -10.615 11.139 1.00 86.19 82 SER A O 1
ATOM 690 N N . SER A 1 83 ? -3.262 -11.154 11.957 1.00 88.81 83 SER A N 1
ATOM 691 C CA . SER A 1 83 ? -3.680 -12.429 12.550 1.00 88.81 83 SER A CA 1
ATOM 692 C C . SER A 1 83 ? -4.673 -12.221 13.700 1.00 88.81 83 SER A C 1
ATOM 694 O O . SER A 1 83 ? -5.723 -12.870 13.748 1.00 88.81 83 SER A O 1
ATOM 696 N N . ILE A 1 84 ? -4.386 -11.263 14.587 1.00 89.69 84 ILE A N 1
ATOM 697 C CA . ILE A 1 84 ? -5.249 -10.904 15.721 1.00 89.69 84 ILE A CA 1
ATOM 698 C C . ILE A 1 84 ? -6.605 -10.395 15.221 1.00 89.69 84 ILE A C 1
ATOM 700 O O . ILE A 1 84 ? -7.646 -10.893 15.653 1.00 89.69 84 ILE A O 1
ATOM 704 N N . ALA A 1 85 ? -6.607 -9.474 14.254 1.00 89.62 85 ALA A N 1
ATOM 705 C CA . ALA A 1 85 ? -7.834 -8.927 13.682 1.00 89.62 85 ALA A CA 1
ATOM 706 C C . ALA A 1 85 ? -8.714 -10.013 13.040 1.00 89.62 85 ALA A C 1
ATOM 708 O O . ALA A 1 85 ? -9.931 -10.020 13.237 1.00 89.62 85 ALA A O 1
ATOM 709 N N . SER A 1 86 ? -8.104 -10.963 12.324 1.00 92.62 86 SER A N 1
ATOM 710 C CA . SER A 1 86 ? -8.822 -12.087 11.705 1.00 92.62 86 SER A CA 1
ATOM 711 C C . SER A 1 86 ? -9.467 -12.993 12.757 1.00 92.62 86 SER A C 1
ATOM 713 O O . SER A 1 86 ? -10.643 -13.341 12.650 1.00 92.62 86 SER A O 1
ATOM 715 N N . ARG A 1 87 ? -8.732 -13.313 13.830 1.00 93.62 87 ARG A N 1
ATOM 716 C CA . ARG A 1 87 ? -9.249 -14.115 14.945 1.00 93.62 87 ARG A CA 1
ATOM 717 C C . ARG A 1 87 ? -10.411 -13.425 15.660 1.00 93.62 87 ARG A C 1
ATOM 719 O O . ARG A 1 87 ? -11.410 -14.076 15.966 1.00 93.62 87 ARG A O 1
ATOM 726 N N . TRP A 1 88 ? -10.293 -12.127 15.933 1.00 93.38 88 TRP A N 1
ATOM 727 C CA . TRP A 1 88 ? -11.370 -11.352 16.551 1.00 93.38 88 TRP A CA 1
ATOM 728 C C . TRP A 1 88 ? -12.617 -11.309 15.673 1.00 93.38 88 TRP A C 1
ATOM 730 O O . TRP A 1 88 ? -13.724 -11.480 16.182 1.00 93.38 88 TRP A O 1
ATOM 740 N N . PHE A 1 89 ? -12.446 -11.130 14.362 1.00 91.62 89 PHE A N 1
ATOM 741 C CA . PHE A 1 89 ? -13.550 -11.142 13.409 1.00 91.62 89 PHE A CA 1
ATOM 742 C C . PHE A 1 89 ? -14.319 -12.471 13.454 1.00 91.62 89 PHE A C 1
ATOM 744 O O . PHE A 1 89 ? -15.530 -12.472 13.688 1.00 91.62 89 PHE A O 1
ATOM 751 N N . ASP A 1 90 ? -13.619 -13.600 13.334 1.00 93.25 90 ASP A N 1
ATOM 752 C CA . ASP A 1 90 ? -14.237 -14.930 13.377 1.00 93.25 90 ASP A CA 1
ATOM 753 C C . ASP A 1 90 ? -14.899 -15.223 14.738 1.00 93.25 90 ASP A C 1
ATOM 755 O O . ASP A 1 90 ? -16.007 -15.773 14.809 1.00 93.25 90 ASP A O 1
ATOM 759 N N . GLY A 1 91 ? -14.260 -14.808 15.835 1.00 91.19 91 GLY A N 1
ATOM 760 C CA . GLY A 1 91 ? -14.787 -14.933 17.196 1.00 91.19 91 GLY A CA 1
ATOM 761 C C . GLY A 1 91 ? -16.088 -14.156 17.415 1.00 91.19 91 GLY A C 1
ATOM 762 O O . GLY A 1 91 ? -17.050 -14.680 17.978 1.00 91.19 91 GLY A O 1
ATOM 763 N N . LEU A 1 92 ? -16.166 -12.922 16.915 1.00 90.62 92 LEU A N 1
ATOM 764 C CA . LEU A 1 92 ? -17.375 -12.102 17.013 1.00 90.62 92 LEU A CA 1
ATOM 765 C C . LEU A 1 92 ? -18.521 -12.657 16.154 1.00 90.62 92 LEU A C 1
ATOM 767 O O . LEU A 1 92 ? -19.661 -12.703 16.621 1.00 90.62 92 LEU A O 1
ATOM 771 N N . ILE A 1 93 ? -18.234 -13.133 14.935 1.00 92.19 93 ILE A N 1
ATOM 772 C CA . ILE A 1 93 ? -19.235 -13.763 14.054 1.00 92.19 93 ILE A CA 1
ATOM 773 C C . ILE A 1 93 ? -19.797 -15.045 14.682 1.00 92.19 93 ILE A C 1
ATOM 775 O O . ILE A 1 93 ? -21.007 -15.285 14.635 1.00 92.19 93 ILE A O 1
ATOM 779 N N . SER A 1 94 ? -18.937 -15.844 15.315 1.00 92.69 94 SER A N 1
ATOM 780 C CA . SER A 1 94 ? -19.329 -17.071 16.020 1.00 92.69 94 SER A CA 1
ATOM 781 C C . SER A 1 94 ? -19.967 -16.828 17.394 1.00 92.69 94 SER A C 1
ATOM 783 O O . SER A 1 94 ? -20.448 -17.777 18.014 1.00 92.69 94 SER A O 1
ATOM 785 N N . LYS A 1 95 ? -20.060 -15.564 17.837 1.00 89.44 95 LYS A N 1
ATOM 786 C CA . LYS A 1 95 ? -20.588 -15.149 19.148 1.00 89.44 95 LYS A CA 1
ATOM 787 C C . LYS A 1 95 ? -19.818 -15.755 20.326 1.00 89.44 95 LYS A C 1
ATOM 789 O O . LYS A 1 95 ? -20.405 -16.041 21.372 1.00 89.44 95 LYS A O 1
ATOM 794 N N . ASP A 1 96 ? -18.510 -15.933 20.166 1.00 92.19 96 ASP A N 1
ATOM 795 C CA . ASP A 1 96 ? -17.628 -16.329 21.256 1.00 92.19 96 ASP A CA 1
ATOM 796 C C . ASP A 1 96 ? -17.531 -15.197 22.295 1.00 92.19 96 ASP A C 1
ATOM 798 O O . ASP A 1 96 ? -17.062 -14.090 22.018 1.00 92.19 96 ASP A O 1
ATOM 802 N N . ILE A 1 97 ? -17.986 -15.485 23.517 1.00 86.81 97 ILE A N 1
ATOM 803 C CA . ILE A 1 97 ? -18.028 -14.537 24.637 1.00 86.81 97 ILE A CA 1
ATOM 804 C C . ILE A 1 97 ? -16.616 -14.135 25.080 1.00 86.81 97 ILE A C 1
ATOM 806 O O . ILE A 1 97 ? -16.417 -12.996 25.509 1.00 86.81 97 ILE A O 1
ATOM 810 N N . GLN A 1 98 ? -15.635 -15.039 24.982 1.00 88.75 98 GLN A N 1
ATOM 811 C CA . GLN A 1 98 ? -14.256 -14.740 25.368 1.00 88.75 98 GLN A CA 1
ATOM 812 C C . GLN A 1 98 ? -13.640 -13.737 24.395 1.00 88.75 98 GLN A C 1
ATOM 814 O O . GLN A 1 98 ? -13.110 -12.718 24.835 1.00 88.75 98 GLN A O 1
ATOM 819 N N . MET A 1 99 ? -13.808 -13.967 23.090 1.00 88.69 99 MET A N 1
ATOM 820 C CA . MET A 1 99 ? -13.342 -13.042 22.050 1.00 88.69 99 MET A CA 1
ATOM 821 C C . MET A 1 99 ? -14.076 -11.703 22.108 1.00 88.69 99 MET A C 1
ATOM 823 O O . MET A 1 99 ? -13.443 -10.656 22.014 1.00 88.69 99 MET A O 1
ATOM 827 N N . ALA A 1 100 ? -15.392 -11.703 22.343 1.00 85.69 100 ALA A N 1
ATOM 828 C CA . ALA A 1 100 ? -16.137 -10.462 22.530 1.00 85.69 100 ALA A CA 1
ATOM 829 C C . ALA A 1 100 ? -15.597 -9.662 23.723 1.00 85.69 100 ALA A C 1
ATOM 831 O O . ALA A 1 100 ? -15.363 -8.465 23.604 1.00 85.69 100 ALA A O 1
ATOM 832 N N . THR A 1 101 ? -15.359 -10.318 24.860 1.00 85.88 101 THR A N 1
ATOM 833 C CA . THR A 1 101 ? -14.832 -9.661 26.063 1.00 85.88 101 THR A CA 1
ATOM 834 C C . THR A 1 101 ? -13.431 -9.104 25.827 1.00 85.88 101 THR A C 1
ATOM 836 O O . THR A 1 101 ? -13.157 -7.984 26.246 1.00 85.88 101 THR A O 1
ATOM 839 N N . GLU A 1 102 ? -12.565 -9.847 25.137 1.00 89.31 102 GLU A N 1
ATOM 840 C CA . GLU A 1 102 ? -11.219 -9.409 24.758 1.00 89.3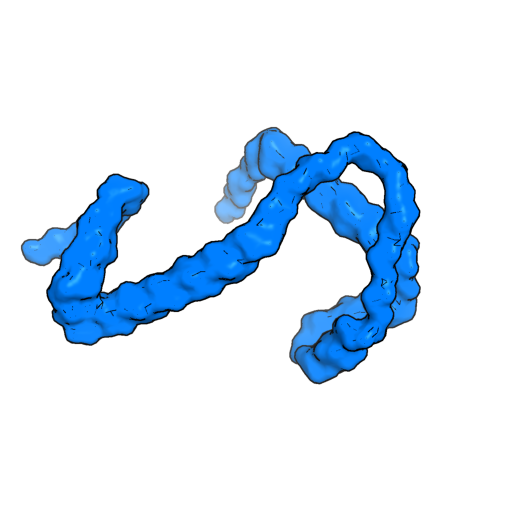1 102 GLU A CA 1
ATOM 841 C C . GLU A 1 102 ? -11.261 -8.133 23.907 1.00 89.31 102 GLU A C 1
ATOM 843 O O . GLU A 1 102 ? -10.713 -7.112 24.320 1.00 89.31 102 GLU A O 1
ATOM 848 N N . VAL A 1 103 ? -12.001 -8.151 22.791 1.00 87.50 103 VAL A N 1
ATOM 849 C CA . VAL A 1 103 ? -12.160 -6.990 21.895 1.00 87.50 103 VAL A CA 1
ATOM 850 C C . VAL A 1 103 ? -12.713 -5.787 22.657 1.00 87.50 103 VAL A C 1
ATOM 852 O O . VAL A 1 103 ? -12.213 -4.670 22.556 1.00 87.50 103 VAL A O 1
ATOM 855 N N . PHE A 1 104 ? -13.742 -6.014 23.468 1.00 83.94 104 PHE A N 1
ATOM 856 C CA . PHE A 1 104 ? -14.446 -4.958 24.184 1.00 83.94 104 PHE A CA 1
ATOM 857 C C . PHE A 1 104 ? -13.752 -4.458 25.453 1.00 83.94 104 PHE A C 1
ATOM 859 O O . PHE A 1 104 ? -14.215 -3.469 26.023 1.00 83.94 104 PHE A O 1
ATOM 866 N N . SER A 1 105 ? -12.669 -5.106 25.885 1.00 87.12 105 SER A N 1
ATOM 867 C CA . SER A 1 105 ? -11.817 -4.637 26.987 1.00 87.12 105 SER A CA 1
ATOM 868 C C . SER A 1 105 ? -10.714 -3.689 26.514 1.00 87.12 105 SER A C 1
ATOM 870 O O . SER A 1 105 ? -9.924 -3.208 27.326 1.00 87.12 105 SER A O 1
ATOM 872 N N . ILE A 1 106 ? -10.634 -3.401 25.214 1.00 87.81 106 ILE A N 1
ATOM 873 C CA . ILE A 1 106 ? -9.670 -2.449 24.665 1.00 87.81 106 ILE A CA 1
ATOM 874 C C . ILE A 1 106 ? -10.159 -1.030 24.971 1.00 87.81 106 ILE A C 1
ATOM 876 O O . ILE A 1 106 ? -11.024 -0.492 24.291 1.00 87.81 106 ILE A O 1
ATOM 880 N N . HIS A 1 107 ? -9.583 -0.413 26.005 1.00 80.62 107 HIS A N 1
ATOM 881 C CA . HIS A 1 107 ? -9.981 0.917 26.492 1.00 80.62 107 HIS A CA 1
ATOM 882 C C . HIS A 1 107 ? -9.502 2.069 25.593 1.00 80.62 107 HIS A C 1
ATOM 884 O O . HIS A 1 107 ? -9.881 3.215 25.806 1.00 80.62 107 HIS A O 1
ATOM 890 N N . ALA A 1 108 ? -8.648 1.778 24.610 1.00 85.56 108 ALA A N 1
ATOM 891 C CA . ALA A 1 108 ? -8.145 2.761 23.655 1.00 85.56 108 ALA A CA 1
ATOM 892 C C . ALA A 1 108 ? -9.134 3.056 22.511 1.00 85.56 108 ALA A C 1
ATOM 894 O O . ALA A 1 108 ? -8.902 3.980 21.734 1.00 85.56 108 ALA A O 1
ATOM 895 N N . ILE A 1 109 ? -10.202 2.261 22.375 1.00 81.44 109 ILE A N 1
ATOM 896 C CA . ILE A 1 109 ? -11.138 2.323 21.251 1.00 81.44 109 ILE A CA 1
ATOM 897 C C . ILE A 1 109 ? -12.567 2.383 21.794 1.00 81.44 109 ILE A C 1
ATOM 899 O O . ILE A 1 109 ? -13.022 1.475 22.488 1.00 81.44 109 ILE A O 1
ATOM 903 N N . ASP A 1 110 ? -13.297 3.433 21.421 1.00 83.81 110 ASP A N 1
ATOM 904 C CA . ASP A 1 110 ? -14.722 3.557 21.720 1.00 83.81 110 ASP A CA 1
ATOM 905 C C . ASP A 1 110 ? -15.544 2.822 20.657 1.00 83.81 110 ASP A C 1
ATOM 907 O O . ASP A 1 110 ? -15.723 3.290 19.530 1.00 83.81 110 ASP A O 1
ATOM 911 N N . PHE A 1 111 ? -16.052 1.645 21.013 1.00 83.31 111 PHE A N 1
ATOM 912 C CA . PHE A 1 111 ? -16.936 0.877 20.140 1.00 83.31 111 PHE A CA 1
ATOM 913 C C . PHE A 1 111 ? -18.359 1.448 20.176 1.00 83.31 111 PHE A C 1
ATOM 915 O O . PHE A 1 111 ? -18.971 1.521 21.244 1.00 83.31 111 PHE A O 1
ATOM 922 N N . ASP A 1 112 ? -18.917 1.777 19.006 1.00 83.81 112 ASP A N 1
ATOM 923 C CA . ASP A 1 112 ? -20.323 2.172 18.857 1.00 83.81 112 ASP A CA 1
ATOM 924 C C . ASP A 1 112 ? -21.234 0.955 19.078 1.00 83.81 112 ASP A C 1
ATOM 926 O O . ASP A 1 112 ? -21.538 0.180 18.166 1.00 83.81 112 ASP A O 1
ATOM 930 N N . ARG A 1 113 ? -21.593 0.715 20.342 1.00 75.56 113 ARG A N 1
ATOM 931 C CA . ARG A 1 113 ? -22.495 -0.373 20.714 1.00 75.56 113 ARG A CA 1
ATOM 932 C C . ARG A 1 113 ? -23.927 0.099 20.578 1.00 75.56 113 ARG A C 1
ATOM 934 O O . ARG A 1 113 ? -24.380 0.978 21.309 1.00 75.56 113 ARG A O 1
ATOM 941 N N . GLN A 1 114 ? -24.674 -0.582 19.720 1.00 73.88 114 GLN A N 1
ATOM 942 C CA . GLN A 1 114 ? -26.118 -0.452 19.714 1.00 73.88 114 GLN A CA 1
ATOM 943 C C . GLN A 1 114 ? -26.665 -1.047 21.019 1.00 73.88 114 GLN A C 1
ATOM 945 O O . GLN A 1 114 ? -26.649 -2.261 21.223 1.00 73.88 114 GLN A O 1
ATOM 950 N N . VAL A 1 115 ? -27.106 -0.178 21.926 1.00 61.19 115 VAL A N 1
ATOM 951 C CA . VAL A 1 115 ? -27.803 -0.585 23.148 1.00 61.19 115 VAL A CA 1
ATOM 952 C C . VAL A 1 115 ? -29.161 -1.13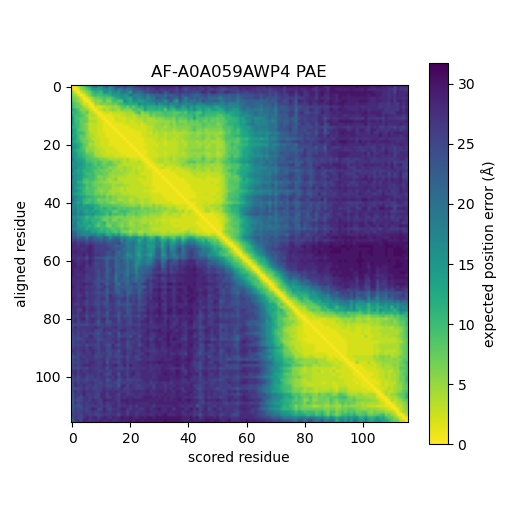9 22.714 1.00 61.19 115 VAL A C 1
ATOM 954 O O . VAL A 1 115 ? -29.972 -0.399 22.156 1.00 61.19 115 VAL A O 1
ATOM 957 N N . SER A 1 116 ? -29.367 -2.447 22.880 1.00 54.41 116 SER A N 1
ATOM 958 C CA . SER A 1 116 ? -30.674 -3.084 22.675 1.00 54.41 116 SER A CA 1
ATOM 959 C C . SER A 1 116 ? -31.532 -3.005 23.926 1.00 54.41 116 SER A C 1
ATOM 961 O O . SER A 1 116 ? -30.966 -2.979 25.041 1.00 54.41 116 SER A O 1
#

Radius of gyration: 21.98 Å; Cα contacts (8 Å, |Δi|>4): 21; chains: 1; bounding box: 58×38×48 Å

Sequence (116 aa):
MLAKRPGPDVREQKRRHFNFIGKLLREVEPELMDALIEATKDGNHSRLRALSVSKVWFGEDDDEEEEDFEQEQEEEEYREHSSIASRWFDGLISKDIQMATEVFSIHAIDFDRQVS

InterPro domains:
  IPR006839 Dual-action ribosomal maturation protein DarP [PF04751] (12-114)
  IPR023153 Dual-action ribosomal maturation protein DarP superfamily [G3DSA:1.10.60.30] (1-45)
  IPR023153 Dual-action ribosomal maturation protein DarP superfamily [SSF158710] (12-114)

Foldseek 3Di:
DPPDDDDPVVVVVVVVVVVVVVVVCPPDDVVLVVQCVVCVVVVPVVSNVVSVVPDDDDDDDDDDDPPVPPVVVVVVVVVVVVVLVVVLVVCVVVVPPVSVCVVVPPPVDDDPDDDD

pLDDT: mean 76.69, std 17.5, range [39.69, 94.69]

Mean predicted aligned error: 18.17 Å

Organism: Eucalyptus grandis (NCBI:txid71139)

Secondary structure (DSSP, 8-state):
--PPPPPHHHHHHHHHHHHHHHHHGGGS-HHHHHHHHHHHHTT-HHHHHHHTTS---------S------HHHHHHHHHHHHHHHHHHHHHHHTT-HHHHHHHHT-TTS-------